Protein AF-H0SKS3-F1 (afdb_monomer)

Mean predicted aligned error: 9.41 Å

Solvent-accessible surface area (backbone atoms only — not comparable to full-atom values): 6349 Å² total; per-residue (Å²): 94,39,70,57,38,54,63,41,30,40,76,96,63,65,53,48,86,76,83,41,51,89,92,33,70,55,28,53,47,52,53,52,19,16,52,51,14,23,52,51,37,27,61,74,68,73,48,80,77,90,73,76,74,61,77,53,57,59,62,46,49,53,52,36,71,78,35,72,70,52,56,61,62,30,48,56,52,9,50,56,45,21,52,58,59,50,69,72,47,87,88,74,80,70,81,81,72,74,77,78,76,82,77,76,85,130

Radius of gyration: 15.39 Å; Cα contacts (8 Å, |Δi|>4): 97; chains: 1; bounding box: 39×22×55 Å

pLDDT: mean 79.09, std 17.89, range [39.81, 97.88]

Structure (mmCIF, N/CA/C/O backbone):
data_AF-H0SKS3-F1
#
_entry.id   AF-H0SKS3-F1
#
loop_
_atom_site.group_PDB
_atom_site.id
_atom_site.type_symbol
_atom_site.label_atom_id
_atom_site.label_alt_id
_atom_site.label_comp_id
_atom_site.label_asym_id
_atom_site.label_entity_id
_atom_site.label_seq_id
_atom_site.pdbx_PDB_ins_code
_atom_site.Cartn_x
_atom_site.Cartn_y
_atom_site.Cartn_z
_atom_site.occupancy
_atom_site.B_iso_or_equiv
_atom_site.auth_seq_id
_atom_site.auth_comp_id
_atom_site.auth_asym_id
_atom_site.auth_atom_id
_atom_site.pdbx_PDB_model_num
ATOM 1 N N . MET A 1 1 ? 3.410 -6.657 -7.457 1.00 86.25 1 MET A N 1
ATOM 2 C CA . MET A 1 1 ? 3.468 -5.242 -7.022 1.00 86.25 1 MET A CA 1
ATOM 3 C C . MET A 1 1 ? 2.568 -4.976 -5.824 1.00 86.25 1 MET A C 1
ATOM 5 O O . MET A 1 1 ? 3.041 -4.322 -4.910 1.00 86.25 1 MET A O 1
ATOM 9 N N . HIS A 1 2 ? 1.354 -5.537 -5.778 1.00 90.75 2 HIS A N 1
ATOM 10 C CA . HIS A 1 2 ? 0.421 -5.424 -4.646 1.00 90.75 2 HIS A CA 1
ATOM 11 C C . HIS A 1 2 ? 1.075 -5.662 -3.267 1.00 90.75 2 HIS A C 1
ATOM 13 O O . HIS A 1 2 ? 1.156 -4.750 -2.454 1.00 90.75 2 HIS A O 1
ATOM 19 N N . GLU A 1 3 ? 1.681 -6.829 -3.033 1.00 92.88 3 GLU A N 1
ATOM 20 C CA . GLU A 1 3 ? 2.304 -7.127 -1.726 1.00 92.88 3 GLU A CA 1
ATOM 21 C C . GLU A 1 3 ? 3.481 -6.204 -1.365 1.00 92.88 3 GLU A C 1
ATOM 23 O O . GLU A 1 3 ? 3.736 -5.905 -0.199 1.00 92.88 3 GLU A O 1
ATOM 28 N N . LEU A 1 4 ? 4.203 -5.695 -2.370 1.00 93.88 4 LEU A N 1
ATOM 29 C CA . LEU A 1 4 ? 5.256 -4.700 -2.146 1.00 93.88 4 LEU A CA 1
ATOM 30 C C . LEU A 1 4 ? 4.663 -3.352 -1.722 1.00 93.88 4 LEU A C 1
ATOM 32 O O . LEU A 1 4 ? 5.259 -2.653 -0.898 1.00 93.88 4 LEU A O 1
ATOM 36 N N . ALA A 1 5 ? 3.485 -3.005 -2.246 1.00 94.69 5 ALA A N 1
ATOM 37 C CA . ALA A 1 5 ? 2.743 -1.832 -1.815 1.00 94.69 5 ALA A CA 1
ATOM 38 C C . ALA A 1 5 ? 2.374 -1.946 -0.332 1.00 94.69 5 ALA A C 1
ATOM 40 O O . ALA A 1 5 ? 2.695 -1.024 0.420 1.00 94.69 5 ALA A O 1
ATOM 41 N N . HIS A 1 6 ? 1.858 -3.083 0.138 1.00 95.69 6 HIS A N 1
ATOM 42 C CA . HIS A 1 6 ? 1.653 -3.303 1.576 1.00 95.69 6 HIS A CA 1
ATOM 43 C C . HIS A 1 6 ? 2.951 -3.232 2.379 1.00 95.69 6 HIS A C 1
ATOM 45 O O . HIS A 1 6 ? 3.027 -2.512 3.375 1.00 95.69 6 HIS A O 1
ATOM 51 N N . ALA A 1 7 ? 4.016 -3.890 1.911 1.00 96.81 7 ALA A N 1
ATOM 52 C CA . ALA A 1 7 ? 5.305 -3.879 2.598 1.00 96.81 7 ALA A CA 1
ATOM 53 C C . ALA A 1 7 ? 5.867 -2.455 2.783 1.00 96.81 7 ALA A C 1
ATOM 55 O O . ALA A 1 7 ? 6.563 -2.188 3.762 1.00 96.81 7 ALA A O 1
ATOM 56 N N . SER A 1 8 ? 5.563 -1.523 1.868 1.00 97.44 8 SER A N 1
ATOM 57 C CA . SER A 1 8 ? 5.941 -0.106 1.984 1.00 97.44 8 SER A CA 1
ATOM 58 C C . SER A 1 8 ? 5.268 0.632 3.150 1.00 97.44 8 SER A C 1
ATOM 60 O O . SER A 1 8 ? 5.760 1.682 3.552 1.00 97.44 8 SER A O 1
ATOM 62 N N . GLY A 1 9 ? 4.170 0.106 3.702 1.00 97.06 9 GLY A N 1
ATOM 63 C CA . GLY A 1 9 ? 3.427 0.729 4.800 1.00 97.06 9 GLY A CA 1
ATOM 64 C C . GLY A 1 9 ? 4.087 0.584 6.172 1.00 97.06 9 GLY A C 1
ATOM 65 O O . GLY A 1 9 ? 3.651 1.237 7.112 1.00 97.06 9 GLY A O 1
ATOM 66 N N . HIS A 1 10 ? 5.149 -0.223 6.293 1.00 97.62 10 HIS A N 1
ATOM 67 C CA . HIS A 1 10 ? 5.890 -0.406 7.545 1.00 97.62 10 HIS A CA 1
ATOM 68 C C . HIS A 1 10 ? 6.359 0.943 8.150 1.00 97.62 10 HIS A C 1
ATOM 70 O O . HIS A 1 10 ? 6.763 1.826 7.385 1.00 97.62 10 HIS A O 1
ATOM 76 N N . PRO A 1 11 ? 6.407 1.102 9.493 1.00 96.94 11 PRO A N 1
ATOM 77 C CA . PRO A 1 11 ? 6.792 2.364 10.144 1.00 96.94 11 PRO A CA 1
ATOM 78 C C . PRO A 1 11 ? 8.163 2.917 9.740 1.00 96.94 11 PRO A C 1
ATOM 80 O O . PRO A 1 11 ? 8.373 4.119 9.673 1.00 96.94 11 PRO A O 1
ATOM 83 N N . SER A 1 12 ? 9.114 2.045 9.400 1.00 97.06 12 SER A N 1
ATOM 84 C CA . SER A 1 12 ? 10.437 2.458 8.905 1.00 97.06 12 SER A CA 1
ATOM 85 C C . SER A 1 12 ? 10.448 2.910 7.432 1.00 97.06 12 SER A C 1
ATOM 87 O O . SER A 1 12 ? 11.521 3.017 6.839 1.00 97.06 12 SER A O 1
ATOM 89 N N . ARG A 1 13 ? 9.278 3.034 6.796 1.00 96.56 13 ARG A N 1
ATOM 90 C CA . ARG A 1 13 ? 9.100 3.302 5.363 1.00 96.56 13 ARG A CA 1
ATOM 91 C C . ARG A 1 13 ? 8.110 4.452 5.172 1.00 96.56 13 ARG A C 1
ATOM 93 O O . ARG A 1 13 ? 8.481 5.593 5.414 1.00 96.56 13 ARG A O 1
ATOM 100 N N . LEU A 1 14 ? 6.880 4.176 4.727 1.00 97.38 14 LEU A N 1
ATOM 101 C CA . LEU A 1 14 ? 5.851 5.199 4.507 1.00 97.38 14 LEU A CA 1
ATOM 102 C C . LEU A 1 14 ? 4.896 5.382 5.691 1.00 97.38 14 LEU A C 1
ATOM 104 O O . LEU A 1 14 ? 4.048 6.267 5.608 1.00 97.38 14 LEU A O 1
ATOM 108 N N . ASP A 1 15 ? 5.040 4.571 6.746 1.00 97.12 15 ASP A N 1
ATOM 109 C CA . ASP A 1 15 ? 4.324 4.706 8.023 1.00 97.12 15 ASP A CA 1
ATOM 110 C C . ASP A 1 15 ? 2.807 4.895 7.849 1.00 97.12 15 ASP A C 1
ATOM 112 O O . ASP A 1 15 ? 2.208 5.879 8.284 1.00 97.12 15 ASP A O 1
ATOM 116 N N . ARG A 1 16 ? 2.182 3.962 7.120 1.00 95.31 16 ARG A N 1
ATOM 117 C CA . ARG A 1 16 ? 0.727 3.958 6.920 1.00 95.31 16 ARG A CA 1
ATOM 118 C C . ARG A 1 16 ? 0.042 3.157 8.023 1.00 95.31 16 ARG A C 1
ATOM 120 O O . ARG A 1 16 ? 0.600 2.205 8.561 1.00 95.31 16 ARG A O 1
ATOM 127 N N . ASP A 1 17 ? -1.204 3.515 8.329 1.00 92.75 17 ASP A N 1
ATOM 128 C CA . ASP A 1 17 ? -2.018 2.789 9.306 1.00 92.75 17 ASP A CA 1
ATOM 129 C C . ASP A 1 17 ? -2.509 1.447 8.737 1.00 92.75 17 ASP A C 1
ATOM 131 O O . ASP A 1 17 ? -3.535 1.379 8.061 1.00 92.75 17 ASP A O 1
ATOM 135 N N . LEU A 1 18 ? -1.789 0.370 9.062 1.00 92.75 18 LEU A N 1
ATOM 136 C CA . LEU A 1 18 ? -2.127 -1.010 8.693 1.00 92.75 18 LEU A CA 1
ATOM 137 C C . LEU A 1 18 ? -2.895 -1.762 9.802 1.00 92.75 18 LEU A C 1
ATOM 139 O O . LEU A 1 18 ? -2.980 -2.987 9.779 1.00 92.75 18 LEU A O 1
ATOM 143 N N . SER A 1 19 ? -3.451 -1.063 10.803 1.00 92.94 19 SER A N 1
ATOM 144 C CA . SER A 1 19 ? -4.146 -1.695 11.946 1.00 92.94 19 SER A CA 1
ATOM 145 C C . SER A 1 19 ? -5.556 -2.220 11.626 1.00 92.94 19 SER A C 1
ATOM 147 O O . SER A 1 19 ? -6.222 -2.806 12.487 1.00 92.94 19 SER A O 1
ATOM 149 N N . GLY A 1 20 ? -6.043 -1.991 10.402 1.00 88.25 20 GLY A N 1
ATOM 150 C CA . GLY A 1 20 ? -7.365 -2.415 9.950 1.00 88.25 20 GLY A CA 1
ATOM 151 C C . GLY A 1 20 ? -7.523 -3.936 9.951 1.00 88.25 20 GLY A C 1
ATOM 152 O O . GLY A 1 20 ? -6.718 -4.660 9.378 1.00 88.25 20 GLY A O 1
ATOM 153 N N . ARG A 1 21 ? -8.603 -4.438 10.558 1.00 89.94 21 ARG A N 1
ATOM 154 C CA . ARG A 1 21 ? -8.966 -5.864 10.479 1.00 89.94 21 ARG A CA 1
ATOM 155 C C . ARG A 1 21 ? -9.589 -6.185 9.123 1.00 89.94 21 ARG A C 1
ATOM 157 O O . ARG A 1 21 ? -10.266 -5.322 8.563 1.00 89.94 21 ARG A O 1
ATOM 164 N N . PHE A 1 22 ? -9.436 -7.422 8.654 1.00 85.62 22 PHE A N 1
ATOM 165 C CA . PHE A 1 22 ? -10.090 -7.906 7.435 1.00 85.62 22 PHE A CA 1
ATOM 166 C C . PHE A 1 22 ? -11.587 -7.548 7.414 1.00 85.62 22 PHE A C 1
ATOM 168 O O . PHE A 1 22 ? -12.280 -7.697 8.423 1.00 85.62 22 PHE A O 1
ATOM 175 N N . GLY A 1 23 ? -12.063 -7.029 6.281 1.00 80.25 23 GLY A N 1
ATOM 176 C CA . GLY A 1 23 ? -13.445 -6.565 6.101 1.00 80.25 23 GLY A CA 1
ATOM 177 C C . GLY A 1 23 ? -13.782 -5.213 6.747 1.00 80.25 23 GLY A C 1
ATOM 178 O O . GLY A 1 23 ? -14.897 -4.727 6.591 1.00 80.25 23 GLY A O 1
ATOM 179 N N . SER A 1 24 ? -12.851 -4.571 7.462 1.00 85.19 24 SER A N 1
ATOM 180 C CA . SER A 1 24 ? -13.055 -3.206 7.965 1.00 85.19 24 SER A CA 1
ATOM 181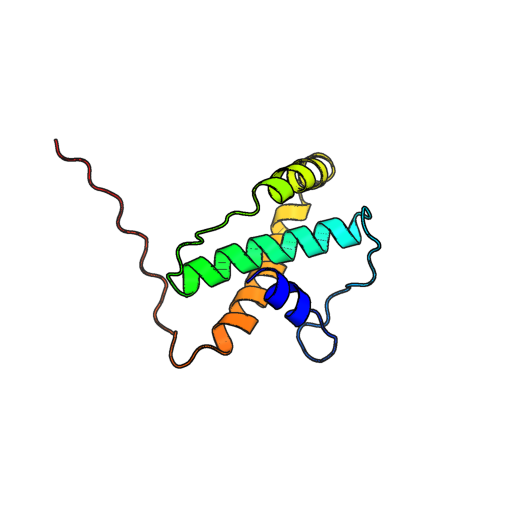 C C . SER A 1 24 ? -12.820 -2.158 6.877 1.00 85.19 24 SER A C 1
ATOM 183 O O . SER A 1 24 ? -12.077 -2.383 5.924 1.00 85.19 24 SER A O 1
ATOM 185 N N . ARG A 1 25 ? -13.364 -0.952 7.075 1.00 82.94 25 ARG A N 1
ATOM 186 C CA . ARG A 1 25 ? -13.123 0.185 6.174 1.00 82.94 25 ARG A CA 1
ATOM 187 C C . ARG A 1 25 ? -11.641 0.545 6.046 1.00 82.94 25 ARG A C 1
ATOM 189 O O . ARG A 1 25 ? -11.187 0.847 4.953 1.00 82.94 25 ARG A O 1
ATOM 196 N N . LYS A 1 26 ? -10.884 0.501 7.150 1.00 87.81 26 LYS A N 1
ATOM 197 C CA . LYS A 1 26 ? -9.436 0.775 7.132 1.00 87.81 26 LYS A CA 1
ATOM 198 C C . LYS A 1 26 ? -8.683 -0.248 6.288 1.00 87.81 26 LYS A C 1
ATOM 200 O O . LYS A 1 26 ? -7.848 0.131 5.481 1.00 87.81 26 LYS A O 1
ATOM 205 N N . TYR A 1 27 ? -9.022 -1.525 6.461 1.00 87.62 27 TYR A N 1
ATOM 206 C CA . TYR A 1 27 ? -8.464 -2.606 5.658 1.00 87.62 27 TYR A CA 1
ATOM 207 C C . TYR A 1 27 ? -8.786 -2.407 4.176 1.00 87.62 27 TYR A C 1
ATOM 209 O O . TYR A 1 27 ? -7.879 -2.346 3.360 1.00 87.62 27 TYR A O 1
ATOM 217 N N . ALA A 1 28 ? -10.056 -2.177 3.840 1.00 85.19 28 ALA A N 1
ATOM 218 C CA . ALA A 1 28 ? -10.473 -1.976 2.457 1.00 85.19 28 ALA A CA 1
ATOM 219 C C . ALA A 1 28 ? -9.844 -0.724 1.810 1.00 85.19 28 ALA A C 1
ATOM 221 O O . ALA A 1 28 ? -9.596 -0.706 0.609 1.00 85.19 28 ALA A O 1
ATOM 222 N N . PHE A 1 29 ? -9.555 0.315 2.597 1.00 88.25 29 PHE A N 1
ATOM 223 C CA . PHE A 1 29 ? -8.842 1.502 2.127 1.00 88.25 29 PHE A CA 1
ATOM 224 C C . PHE A 1 29 ? -7.349 1.238 1.866 1.00 88.25 29 PHE A C 1
ATOM 226 O O . PHE A 1 29 ? -6.800 1.759 0.901 1.00 88.25 29 PHE A O 1
ATOM 233 N N . GLU A 1 30 ? -6.686 0.423 2.686 1.00 92.56 30 GLU A N 1
ATOM 234 C CA . GLU A 1 30 ? -5.296 0.022 2.431 1.00 92.56 30 GLU A CA 1
ATOM 235 C C . GLU A 1 30 ? -5.190 -0.929 1.234 1.00 92.56 30 GLU A C 1
ATOM 237 O O . GLU A 1 30 ? -4.292 -0.766 0.412 1.00 92.56 30 GLU A O 1
ATOM 242 N N . GLU A 1 31 ? -6.139 -1.854 1.080 1.00 89.62 31 GLU A N 1
ATOM 243 C CA . GLU A 1 31 ? -6.291 -2.636 -0.149 1.00 89.62 31 GLU A CA 1
ATOM 244 C C . GLU A 1 31 ? -6.423 -1.677 -1.340 1.00 89.62 31 GLU A C 1
ATOM 246 O O . GLU A 1 31 ? -5.607 -1.760 -2.257 1.00 89.62 31 GLU A O 1
ATOM 251 N N . LEU A 1 32 ? -7.342 -0.690 -1.264 1.00 88.88 32 LEU A N 1
ATOM 252 C CA . LEU A 1 32 ? -7.557 0.355 -2.284 1.00 88.88 32 LEU A CA 1
ATOM 253 C C . LEU A 1 32 ? -6.246 1.046 -2.711 1.00 88.88 32 LEU A C 1
ATOM 255 O O . LEU A 1 32 ? -5.993 1.281 -3.894 1.00 88.88 32 LEU A O 1
ATOM 259 N N . ILE A 1 33 ? -5.385 1.360 -1.746 1.00 92.88 33 ILE A N 1
ATOM 260 C CA . ILE A 1 33 ? -4.067 1.947 -2.002 1.00 92.88 33 ILE A CA 1
ATOM 261 C C . ILE A 1 33 ? -3.145 0.946 -2.715 1.00 92.88 33 ILE A C 1
ATOM 263 O O . ILE A 1 33 ? -2.449 1.330 -3.659 1.00 92.88 33 ILE A O 1
ATOM 267 N N . ALA A 1 34 ? -3.131 -0.317 -2.287 1.00 92.44 34 ALA A N 1
ATOM 268 C CA . ALA A 1 34 ? -2.210 -1.336 -2.777 1.00 92.44 34 ALA A CA 1
ATOM 269 C C . ALA A 1 34 ? -2.403 -1.685 -4.263 1.00 92.44 34 ALA A C 1
ATOM 271 O O . ALA A 1 34 ? -1.408 -1.699 -4.994 1.00 92.44 34 ALA A O 1
ATOM 272 N N . GLU A 1 35 ? -3.631 -1.890 -4.763 1.00 89.44 35 GLU A N 1
ATOM 273 C CA . GLU A 1 35 ? -3.815 -2.132 -6.215 1.00 89.44 35 GLU A CA 1
ATOM 274 C C . GLU A 1 35 ? -3.602 -0.878 -7.061 1.00 89.44 35 GLU A C 1
ATOM 276 O O . GLU A 1 35 ? -3.033 -0.992 -8.147 1.00 89.44 35 GLU A O 1
ATOM 281 N N . ILE A 1 36 ? -4.012 0.320 -6.609 1.00 90.81 36 ILE A N 1
ATOM 282 C CA . ILE A 1 36 ? -3.732 1.546 -7.383 1.00 90.81 36 ILE A CA 1
ATOM 283 C C . ILE A 1 36 ? -2.215 1.720 -7.508 1.00 90.81 36 ILE A C 1
ATOM 285 O O . ILE A 1 36 ? -1.709 1.972 -8.602 1.00 90.81 36 ILE A O 1
ATOM 289 N N . ALA A 1 37 ? -1.475 1.519 -6.414 1.00 93.69 37 ALA A N 1
ATOM 290 C CA . ALA A 1 37 ? -0.021 1.598 -6.424 1.00 93.69 37 ALA A CA 1
ATOM 291 C C . ALA A 1 37 ? 0.589 0.516 -7.321 1.00 93.69 37 ALA A C 1
ATOM 293 O O . ALA A 1 37 ? 1.496 0.803 -8.098 1.00 93.69 37 ALA A O 1
ATOM 294 N N . ALA A 1 38 ? 0.063 -0.711 -7.273 1.00 90.44 38 ALA A N 1
ATOM 295 C CA . ALA A 1 38 ? 0.495 -1.789 -8.150 1.00 90.44 38 ALA A CA 1
ATOM 296 C C . ALA A 1 38 ? 0.311 -1.430 -9.631 1.00 90.44 38 ALA A C 1
ATOM 298 O O . ALA A 1 38 ? 1.235 -1.631 -10.421 1.00 90.44 38 ALA A O 1
ATOM 299 N N . ALA A 1 39 ? -0.839 -0.858 -9.997 1.00 88.06 39 ALA A N 1
ATOM 300 C CA . ALA A 1 39 ? -1.115 -0.397 -11.352 1.00 88.06 39 ALA A CA 1
ATOM 301 C C . ALA A 1 39 ? -0.165 0.734 -11.777 1.00 88.06 39 ALA A C 1
ATOM 303 O O . ALA A 1 39 ? 0.423 0.661 -12.858 1.00 88.06 39 ALA A O 1
ATOM 304 N N . PHE A 1 40 ? 0.040 1.741 -10.921 1.00 90.88 40 PHE A N 1
ATOM 305 C CA . PHE A 1 40 ? 0.958 2.853 -11.187 1.00 90.88 40 PHE A CA 1
ATOM 306 C C . PHE A 1 40 ? 2.401 2.380 -11.360 1.00 90.88 40 PHE A C 1
ATOM 308 O O . PHE A 1 40 ? 3.058 2.767 -12.325 1.00 90.88 40 PHE A O 1
ATOM 315 N N . SER A 1 41 ? 2.893 1.504 -10.482 1.00 91.62 41 SER A N 1
ATOM 316 C CA . SER A 1 41 ? 4.255 0.986 -10.592 1.00 91.62 41 SER A CA 1
ATOM 317 C C . SER A 1 41 ? 4.444 0.079 -11.808 1.00 91.62 41 SER A C 1
ATOM 319 O O . SER A 1 41 ? 5.483 0.156 -12.458 1.00 91.62 41 SER A O 1
ATOM 321 N N . CYS A 1 42 ? 3.458 -0.755 -12.157 1.00 89.31 42 CYS A N 1
ATOM 322 C CA . CYS A 1 42 ? 3.513 -1.541 -13.392 1.00 89.31 42 CYS A CA 1
ATOM 323 C C . CYS A 1 42 ? 3.590 -0.631 -14.624 1.00 89.31 42 CYS A C 1
ATOM 325 O O . CYS A 1 42 ? 4.444 -0.846 -15.481 1.00 89.31 42 CYS A O 1
ATOM 327 N N . ALA A 1 43 ? 2.760 0.417 -14.683 1.00 88.06 43 ALA A N 1
ATOM 328 C CA . ALA A 1 43 ? 2.788 1.392 -15.769 1.00 88.06 43 ALA A CA 1
ATOM 329 C C . ALA A 1 43 ? 4.139 2.123 -15.856 1.00 88.06 43 ALA A C 1
ATOM 331 O O . ALA A 1 43 ? 4.709 2.226 -16.940 1.00 88.06 43 ALA A O 1
ATOM 332 N N . ALA A 1 44 ? 4.684 2.569 -14.719 1.00 88.38 44 ALA A N 1
ATOM 333 C CA . ALA A 1 44 ? 5.973 3.257 -14.656 1.00 88.38 44 ALA A CA 1
ATOM 334 C C . ALA A 1 44 ? 7.150 2.377 -15.115 1.00 88.38 44 ALA A C 1
ATOM 336 O O . ALA A 1 44 ? 8.098 2.876 -15.714 1.00 88.38 44 ALA A O 1
ATOM 337 N N . LEU A 1 45 ? 7.083 1.067 -14.862 1.00 89.00 45 LEU A N 1
ATOM 338 C CA . LEU A 1 45 ? 8.127 0.106 -15.231 1.00 89.00 45 LEU A CA 1
ATOM 339 C C . LEU A 1 45 ? 7.903 -0.547 -16.606 1.00 89.00 45 LEU A C 1
ATOM 341 O O . LEU A 1 45 ? 8.681 -1.414 -16.998 1.00 89.00 45 LEU A O 1
ATOM 345 N N . GLY A 1 46 ? 6.840 -0.179 -17.331 1.00 87.88 46 GLY A N 1
ATOM 346 C CA . GLY A 1 46 ? 6.483 -0.811 -18.606 1.00 87.88 46 GLY A CA 1
ATOM 347 C C . GLY A 1 46 ? 6.084 -2.287 -18.473 1.00 87.88 46 GLY A C 1
ATOM 348 O O . GLY A 1 46 ? 6.181 -3.050 -19.434 1.00 87.88 46 GLY A O 1
ATOM 349 N N . ILE A 1 47 ? 5.650 -2.712 -17.284 1.00 85.00 47 ILE A N 1
ATOM 350 C CA . ILE A 1 47 ? 5.235 -4.087 -17.009 1.00 85.00 47 ILE A CA 1
ATOM 351 C C . ILE A 1 47 ? 3.767 -4.236 -17.397 1.00 85.00 47 ILE A C 1
ATOM 353 O O . ILE A 1 47 ? 2.887 -3.613 -16.804 1.00 85.00 47 ILE A O 1
ATOM 357 N N . VAL A 1 48 ? 3.492 -5.121 -18.354 1.00 82.50 48 VAL A N 1
ATOM 358 C CA . VAL A 1 48 ? 2.126 -5.556 -18.655 1.00 82.50 48 VAL A CA 1
ATOM 359 C C . VAL A 1 48 ? 1.728 -6.627 -17.634 1.00 82.50 48 VAL A C 1
ATOM 361 O O . VAL A 1 48 ? 2.326 -7.706 -17.631 1.00 82.50 48 VAL A O 1
ATOM 364 N N . PRO A 1 49 ? 0.746 -6.372 -16.752 1.00 71.62 49 PRO A N 1
ATOM 365 C CA . PRO A 1 49 ? 0.326 -7.366 -15.775 1.00 71.62 49 PRO A CA 1
ATOM 366 C C . PRO A 1 49 ? -0.352 -8.544 -16.484 1.00 71.62 49 PRO A C 1
ATOM 368 O O . PRO A 1 49 ? -1.343 -8.372 -17.193 1.00 71.62 49 PRO A O 1
ATOM 371 N N . THR A 1 50 ? 0.178 -9.750 -16.282 1.00 70.50 50 THR A N 1
ATOM 372 C CA . THR A 1 50 ? -0.375 -11.000 -16.833 1.00 70.50 50 THR A CA 1
ATOM 373 C C . THR A 1 50 ? -1.523 -11.556 -15.991 1.00 70.50 50 THR A C 1
ATOM 375 O O . THR A 1 50 ? -2.379 -12.268 -16.507 1.00 70.50 50 THR A O 1
ATOM 378 N N . VAL A 1 51 ? -1.575 -11.185 -14.710 1.00 64.38 51 VAL A N 1
ATOM 379 C CA . VAL A 1 51 ? -2.672 -11.474 -13.786 1.00 64.38 51 VAL A CA 1
ATOM 380 C C . VAL A 1 51 ? -3.228 -10.137 -13.316 1.00 64.38 51 VAL A C 1
ATOM 382 O O . VAL A 1 51 ? -2.503 -9.325 -12.744 1.00 64.38 51 VAL A O 1
ATOM 385 N N . ARG A 1 52 ? -4.512 -9.890 -13.578 1.00 61.09 52 ARG A N 1
ATOM 386 C CA . ARG A 1 52 ? -5.257 -8.815 -12.919 1.00 61.09 52 ARG A CA 1
ATOM 387 C C . ARG A 1 52 ? -6.102 -9.470 -11.847 1.00 61.09 52 ARG A C 1
ATOM 389 O O . ARG A 1 52 ? -6.942 -10.301 -12.182 1.00 61.09 52 ARG A O 1
ATOM 396 N N . HIS A 1 53 ? -5.903 -9.094 -10.591 1.00 56.31 53 HIS A N 1
ATOM 397 C CA . HIS A 1 53 ? -6.772 -9.513 -9.499 1.00 56.31 53 HIS A CA 1
ATOM 398 C C . HIS A 1 53 ? -8.108 -8.750 -9.570 1.00 56.31 53 HIS A C 1
ATOM 400 O O . HIS A 1 53 ? -8.451 -7.945 -8.710 1.00 56.31 53 HIS A O 1
ATOM 406 N N . ALA A 1 54 ? -8.854 -8.962 -10.659 1.00 52.22 54 ALA A N 1
ATOM 407 C CA . ALA A 1 54 ? -10.144 -8.325 -10.916 1.00 52.22 54 ALA A CA 1
ATOM 408 C C . ALA A 1 54 ? -11.167 -8.608 -9.800 1.00 52.22 54 ALA A C 1
ATOM 410 O O . ALA A 1 54 ? -12.080 -7.809 -9.599 1.00 52.22 54 ALA A O 1
ATOM 411 N N . ASP A 1 55 ? -10.958 -9.682 -9.034 1.00 53.50 55 ASP A N 1
ATOM 412 C CA . ASP A 1 55 ? -11.755 -10.046 -7.863 1.00 53.50 55 ASP A CA 1
ATOM 413 C C . ASP A 1 55 ? -11.717 -8.971 -6.758 1.00 53.50 55 ASP A C 1
ATOM 415 O O . ASP A 1 55 ? -12.694 -8.815 -6.026 1.00 53.50 55 ASP A O 1
ATOM 419 N N . TYR A 1 56 ? -10.658 -8.152 -6.678 1.00 52.75 56 TYR A N 1
ATOM 420 C CA . TYR A 1 56 ? -10.588 -7.055 -5.707 1.00 52.75 56 TYR A CA 1
ATOM 421 C C . TYR A 1 56 ? -11.339 -5.804 -6.169 1.00 52.75 56 TYR A C 1
ATOM 423 O O . TYR A 1 56 ? -11.945 -5.138 -5.341 1.00 52.75 56 TYR A O 1
ATOM 431 N N . VAL A 1 57 ? -11.462 -5.537 -7.476 1.00 57.22 57 VAL A N 1
ATOM 432 C CA . VAL A 1 57 ? -12.239 -4.383 -7.982 1.00 57.22 57 VAL A CA 1
ATOM 433 C C . VAL A 1 57 ? -13.702 -4.437 -7.512 1.00 57.22 57 VAL A C 1
ATOM 435 O O . VAL A 1 57 ? -14.302 -3.396 -7.247 1.00 57.22 57 VAL A O 1
ATOM 438 N N . GLY A 1 58 ? -14.262 -5.640 -7.332 1.00 57.28 58 GLY A N 1
ATOM 439 C CA . GLY A 1 58 ? -15.611 -5.844 -6.794 1.00 57.28 58 GLY A CA 1
ATOM 440 C C . GLY A 1 58 ? -15.794 -5.312 -5.368 1.00 57.28 58 GLY A C 1
ATOM 441 O O . GLY A 1 58 ? -16.732 -4.560 -5.121 1.00 57.28 58 GLY A O 1
ATOM 442 N N . VAL A 1 59 ? -14.868 -5.618 -4.453 1.00 58.47 59 VAL A N 1
ATOM 443 C CA . VAL A 1 59 ? -14.889 -5.095 -3.069 1.00 58.47 59 VAL A CA 1
ATOM 444 C C . VAL A 1 59 ? -14.730 -3.570 -3.054 1.00 58.47 59 VAL A C 1
ATOM 446 O O . VAL A 1 59 ? -15.256 -2.875 -2.186 1.00 58.47 59 VAL A O 1
ATOM 449 N N . TRP A 1 60 ? -14.024 -3.027 -4.042 1.00 65.31 60 TRP A N 1
ATOM 450 C CA . TRP A 1 60 ? -13.673 -1.613 -4.084 1.00 65.31 60 TRP A CA 1
ATOM 451 C C . TRP A 1 60 ? -14.831 -0.773 -4.594 1.00 65.31 60 TRP A C 1
ATOM 453 O O . TRP A 1 60 ? -14.994 0.363 -4.164 1.00 65.31 60 TRP A O 1
ATOM 463 N N . LEU A 1 61 ? -15.682 -1.346 -5.448 1.00 64.12 61 LEU A N 1
ATOM 464 C CA . LEU A 1 61 ? -16.938 -0.722 -5.844 1.00 64.12 61 LEU A CA 1
ATOM 465 C C . LEU A 1 61 ? -17.850 -0.476 -4.642 1.00 64.12 61 LEU A C 1
ATOM 467 O O . LEU A 1 61 ? -18.497 0.565 -4.612 1.00 64.12 61 LEU A O 1
ATOM 471 N N . ASP A 1 62 ? -17.879 -1.364 -3.648 1.00 65.94 62 ASP A N 1
ATOM 472 C CA . ASP A 1 62 ? -18.694 -1.157 -2.447 1.00 65.94 62 ASP A CA 1
ATOM 473 C C . ASP A 1 62 ? -18.107 -0.061 -1.543 1.00 65.94 62 ASP A C 1
ATOM 475 O O . ASP A 1 62 ? -18.843 0.816 -1.093 1.00 65.94 62 ASP A O 1
ATOM 479 N N . VAL A 1 63 ? -16.777 -0.005 -1.389 1.00 63.97 63 VAL A N 1
ATOM 480 C CA . VAL A 1 63 ? -16.091 1.108 -0.697 1.00 63.97 63 VAL A CA 1
ATOM 481 C C . VAL A 1 63 ? -16.349 2.445 -1.393 1.00 63.97 63 VAL A C 1
ATOM 483 O O . VAL A 1 63 ? -16.630 3.445 -0.736 1.00 63.97 63 VAL A O 1
ATOM 486 N N . LEU A 1 64 ? -16.278 2.472 -2.725 1.00 65.44 64 LEU A N 1
ATOM 487 C CA . LEU A 1 64 ? -16.522 3.674 -3.519 1.00 65.44 64 LEU A CA 1
ATOM 488 C C . LEU A 1 64 ? -17.997 4.083 -3.486 1.00 65.44 64 LEU A C 1
ATOM 490 O O . LEU A 1 64 ? -18.292 5.267 -3.383 1.00 65.44 64 LEU A O 1
ATOM 494 N N . ARG A 1 65 ? -18.931 3.126 -3.500 1.00 67.94 65 ARG A N 1
ATOM 495 C CA . ARG A 1 65 ? -20.368 3.398 -3.337 1.00 67.94 65 ARG A CA 1
ATOM 496 C C . ARG A 1 65 ? -20.689 3.996 -1.972 1.00 67.94 65 ARG A C 1
ATOM 498 O O . ARG A 1 65 ? -21.529 4.890 -1.901 1.00 67.94 65 ARG A O 1
ATOM 505 N N . GLU A 1 66 ? -20.039 3.520 -0.912 1.00 69.69 66 GLU A N 1
ATOM 506 C CA . GLU A 1 66 ? -20.188 4.081 0.433 1.00 69.69 66 GLU A CA 1
ATOM 507 C C . GLU A 1 66 ? -19.520 5.456 0.579 1.00 69.69 66 GLU A C 1
ATOM 509 O O . GLU A 1 66 ? -20.048 6.319 1.282 1.00 69.69 66 GLU A O 1
ATOM 514 N N . ASP A 1 67 ? -18.373 5.672 -0.073 1.00 70.81 67 ASP A N 1
ATOM 515 C CA . ASP A 1 67 ? -17.628 6.929 -0.022 1.00 70.81 67 ASP A CA 1
ATOM 516 C C . ASP A 1 67 ? -16.902 7.229 -1.344 1.00 70.81 67 ASP A C 1
ATOM 518 O O . ASP A 1 67 ? -15.715 6.949 -1.535 1.00 70.81 67 ASP A O 1
ATOM 522 N N . ASN A 1 68 ? -17.607 7.909 -2.251 1.00 69.25 68 ASN A N 1
ATOM 523 C CA . ASN A 1 68 ? -17.061 8.343 -3.540 1.00 69.25 68 ASN A CA 1
ATOM 524 C C . ASN A 1 68 ? -15.867 9.306 -3.402 1.00 69.25 68 ASN A C 1
ATOM 526 O O . ASN A 1 68 ? -15.158 9.553 -4.379 1.00 69.25 68 ASN A O 1
ATOM 530 N N . ARG A 1 69 ? -15.629 9.885 -2.216 1.00 77.94 69 ARG A N 1
ATOM 531 C CA . ARG A 1 69 ? -14.489 10.779 -1.981 1.00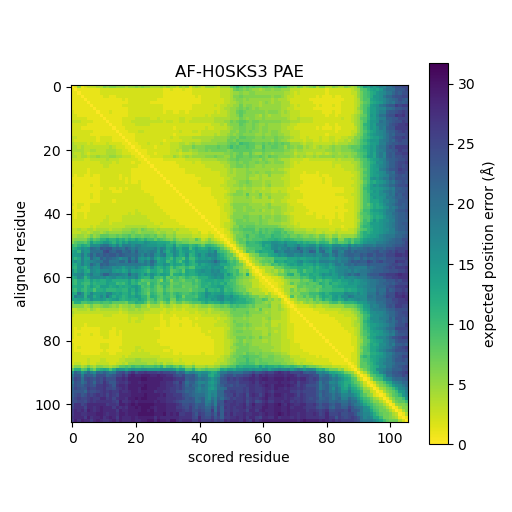 77.94 69 ARG A CA 1
ATOM 532 C C . ARG A 1 69 ? -13.237 10.007 -1.590 1.00 77.94 69 ARG A C 1
ATOM 534 O O . ARG A 1 69 ? -12.169 10.602 -1.665 1.00 77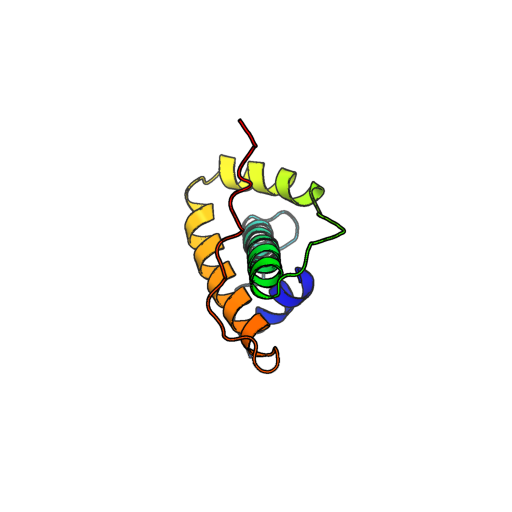.94 69 ARG A O 1
ATOM 541 N N . ALA A 1 70 ? -13.335 8.722 -1.239 1.00 77.50 70 ALA A N 1
ATOM 542 C CA . ALA A 1 70 ? -12.201 7.896 -0.824 1.00 77.50 70 ALA A CA 1
ATOM 543 C C . ALA A 1 70 ? -11.187 7.634 -1.952 1.00 77.50 70 ALA A C 1
ATOM 545 O O . ALA A 1 70 ? -10.006 7.423 -1.675 1.00 77.50 70 ALA A O 1
ATOM 546 N N . ILE A 1 71 ? -11.608 7.723 -3.221 1.00 82.75 71 ILE A N 1
ATOM 547 C CA . ILE A 1 71 ? -10.734 7.448 -4.371 1.00 82.75 71 ILE A CA 1
ATOM 548 C C . ILE A 1 71 ? -9.563 8.428 -4.487 1.00 82.75 71 ILE A C 1
ATOM 550 O O . ILE A 1 71 ? -8.439 8.008 -4.741 1.00 82.75 71 ILE A O 1
ATOM 554 N N . VAL A 1 72 ? -9.792 9.729 -4.276 1.00 88.75 72 VAL A N 1
ATOM 555 C CA . VAL A 1 72 ? -8.744 10.751 -4.452 1.00 88.75 72 VAL A CA 1
ATOM 556 C C . VAL A 1 72 ? -7.672 10.659 -3.353 1.00 88.75 72 VAL A C 1
ATOM 558 O O . VAL A 1 72 ? -6.486 10.640 -3.688 1.00 88.75 72 VAL A O 1
ATOM 561 N N . PRO A 1 73 ? -8.023 10.540 -2.056 1.00 91.00 73 PRO A N 1
ATOM 562 C CA . PRO A 1 73 ? -7.060 10.262 -0.996 1.00 91.00 73 PRO A CA 1
ATOM 563 C C . PRO A 1 73 ? -6.302 8.950 -1.202 1.00 91.00 73 PRO A C 1
ATOM 565 O O . PRO A 1 73 ? -5.088 8.930 -1.002 1.00 91.00 73 PRO A O 1
ATOM 568 N N . ALA A 1 74 ? -6.982 7.877 -1.619 1.00 90.44 74 ALA A N 1
ATOM 569 C CA . ALA A 1 74 ? -6.322 6.601 -1.871 1.00 90.44 74 ALA A CA 1
ATOM 570 C C . ALA A 1 74 ? -5.330 6.700 -3.035 1.00 90.44 74 ALA A C 1
ATOM 572 O O . ALA A 1 74 ? -4.184 6.285 -2.894 1.00 90.44 74 ALA A O 1
ATOM 573 N N . ALA A 1 75 ? -5.721 7.338 -4.142 1.00 91.19 75 ALA A N 1
ATOM 574 C CA . ALA A 1 75 ? -4.838 7.573 -5.280 1.00 91.19 75 ALA A CA 1
ATOM 575 C C . ALA A 1 75 ? -3.615 8.425 -4.901 1.00 91.19 75 ALA A C 1
ATOM 577 O O . ALA A 1 75 ? -2.501 8.110 -5.305 1.00 91.19 75 ALA A O 1
ATOM 578 N N . SER A 1 76 ? -3.795 9.459 -4.072 1.00 95.25 76 SER A N 1
ATOM 579 C CA . SER A 1 76 ? -2.687 10.284 -3.570 1.00 95.25 76 SER A CA 1
ATOM 580 C C . SER A 1 76 ? -1.677 9.470 -2.750 1.00 95.25 76 SER A C 1
ATOM 582 O O . SER A 1 76 ? -0.465 9.588 -2.942 1.00 95.25 76 SER A O 1
ATOM 584 N N . GLN A 1 77 ? -2.157 8.590 -1.864 1.00 96.56 77 GLN A N 1
ATOM 585 C CA . GLN A 1 77 ? -1.276 7.684 -1.124 1.00 96.56 77 GLN A CA 1
ATOM 586 C C . GLN A 1 77 ? -0.620 6.651 -2.042 1.00 96.56 77 GLN A C 1
ATOM 588 O O . GLN A 1 77 ? 0.579 6.410 -1.923 1.00 96.56 77 GLN A O 1
ATOM 593 N N . ALA A 1 78 ? -1.369 6.100 -2.993 1.00 95.50 78 ALA A N 1
ATOM 594 C CA . ALA A 1 78 ? -0.865 5.142 -3.964 1.00 95.50 78 ALA A CA 1
ATOM 595 C C . ALA A 1 78 ? 0.252 5.721 -4.843 1.00 95.50 78 ALA A C 1
ATOM 597 O O . ALA A 1 78 ? 1.235 5.026 -5.089 1.00 95.50 78 ALA A O 1
ATOM 598 N N . SER A 1 79 ? 0.171 6.995 -5.246 1.00 96.19 79 SER A N 1
ATOM 599 C CA . SER A 1 79 ? 1.271 7.677 -5.943 1.00 96.19 79 SER A CA 1
ATOM 600 C C . SER A 1 79 ? 2.552 7.681 -5.108 1.00 96.19 79 SER A C 1
ATOM 602 O O . SER A 1 79 ? 3.602 7.287 -5.602 1.00 96.19 79 SER A O 1
ATOM 604 N N . ARG A 1 80 ? 2.466 8.014 -3.811 1.00 97.69 80 ARG A N 1
ATOM 605 C CA . ARG A 1 80 ? 3.631 7.987 -2.903 1.00 97.69 80 ARG A CA 1
ATOM 606 C C . ARG A 1 80 ? 4.219 6.585 -2.756 1.00 97.69 80 ARG A C 1
ATOM 608 O O . ARG A 1 80 ? 5.433 6.438 -2.645 1.00 97.69 80 ARG A O 1
ATOM 615 N N . V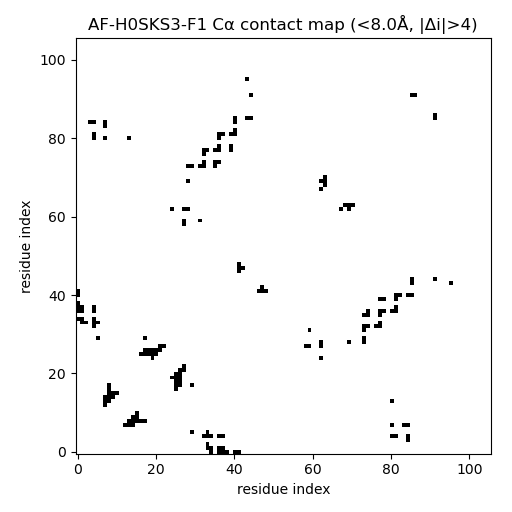AL A 1 81 ? 3.367 5.561 -2.736 1.00 97.88 81 VAL A N 1
ATOM 616 C CA . VAL A 1 81 ? 3.805 4.160 -2.716 1.00 97.88 81 VAL A CA 1
ATOM 617 C C . VAL A 1 81 ? 4.519 3.797 -4.010 1.00 97.88 81 VAL A C 1
ATOM 619 O O . VAL A 1 81 ? 5.597 3.210 -3.960 1.00 97.88 81 VAL A O 1
ATOM 622 N N . ALA A 1 82 ? 3.950 4.159 -5.157 1.00 95.81 82 ALA A N 1
ATOM 623 C CA . ALA A 1 82 ? 4.547 3.872 -6.449 1.00 95.81 82 ALA A CA 1
ATOM 624 C C . ALA A 1 82 ? 5.911 4.556 -6.599 1.00 95.81 82 ALA A C 1
ATOM 626 O O . ALA A 1 82 ? 6.869 3.880 -6.964 1.00 95.81 82 ALA A O 1
ATOM 627 N N . ASP A 1 83 ? 6.019 5.834 -6.231 1.00 95.81 83 ASP A N 1
ATOM 628 C CA . ASP A 1 83 ? 7.281 6.581 -6.236 1.00 95.81 83 ASP A CA 1
ATOM 629 C C . ASP A 1 83 ? 8.323 5.924 -5.324 1.00 95.81 83 ASP A C 1
ATOM 631 O O . ASP A 1 83 ? 9.469 5.718 -5.725 1.00 95.81 83 ASP A O 1
ATOM 635 N N . TYR A 1 84 ? 7.916 5.534 -4.112 1.00 96.50 84 TYR A N 1
ATOM 636 C CA . TYR A 1 84 ? 8.783 4.823 -3.175 1.00 96.50 84 TYR A CA 1
ATOM 637 C C . TYR A 1 84 ? 9.305 3.509 -3.768 1.00 96.50 84 TYR A C 1
ATOM 639 O O . TYR A 1 84 ? 10.500 3.242 -3.700 1.00 96.50 84 TYR A O 1
ATOM 647 N N . LEU A 1 85 ? 8.432 2.692 -4.365 1.00 94.19 85 LEU A N 1
ATOM 648 C CA . LEU A 1 85 ? 8.806 1.392 -4.927 1.00 94.19 85 LEU A CA 1
ATOM 649 C C . LEU A 1 85 ? 9.675 1.522 -6.182 1.00 94.19 85 LEU A C 1
ATOM 651 O O . LEU A 1 85 ? 10.688 0.833 -6.304 1.00 94.19 85 LEU A O 1
ATOM 655 N N . VAL A 1 86 ? 9.290 2.400 -7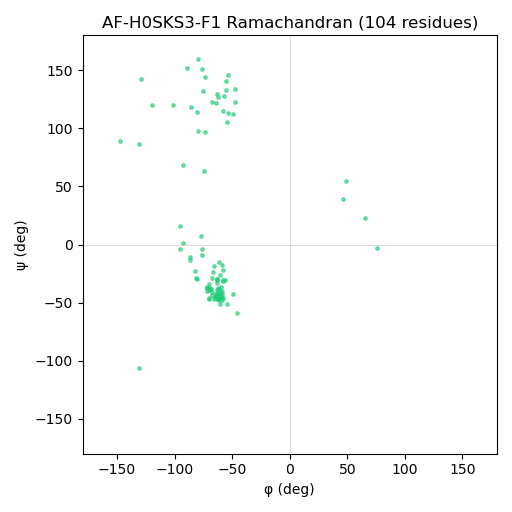.109 1.00 93.44 86 VAL A N 1
ATOM 656 C CA . VAL A 1 86 ? 10.028 2.637 -8.357 1.00 93.44 86 VAL A CA 1
ATOM 657 C C . VAL A 1 86 ? 11.381 3.289 -8.073 1.00 93.44 86 VAL A C 1
ATOM 659 O O . VAL A 1 86 ? 12.342 3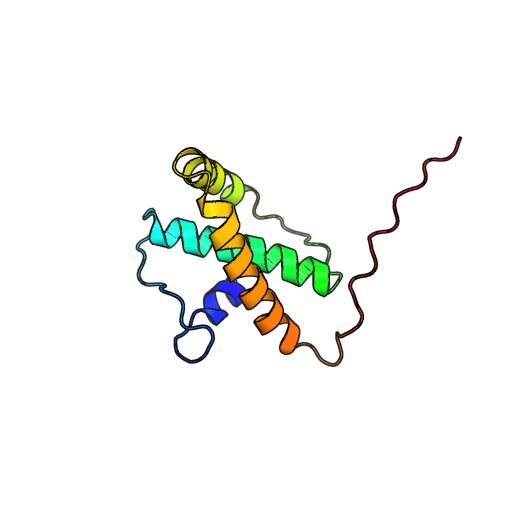.004 -8.780 1.00 93.44 86 VAL A O 1
ATOM 662 N N . GLY A 1 87 ? 11.508 4.064 -6.991 1.00 93.19 87 GLY A N 1
ATOM 663 C CA . GLY A 1 87 ? 12.779 4.640 -6.546 1.00 93.19 87 GLY A CA 1
ATOM 664 C C . GLY A 1 87 ? 13.882 3.618 -6.235 1.00 93.19 87 GLY A C 1
ATOM 665 O O . GLY A 1 87 ? 15.054 3.986 -6.211 1.00 93.19 87 GLY A O 1
ATOM 666 N N . PHE A 1 88 ? 13.546 2.337 -6.041 1.00 90.88 88 PHE A N 1
ATOM 667 C CA . PHE A 1 88 ? 14.534 1.259 -5.890 1.00 90.88 88 PHE A CA 1
ATOM 668 C C . PHE A 1 88 ? 14.996 0.651 -7.223 1.00 90.88 88 PHE A C 1
ATOM 670 O O . PHE A 1 88 ? 15.946 -0.135 -7.232 1.00 90.88 88 PHE A O 1
ATOM 677 N N . ALA A 1 89 ? 14.343 0.968 -8.344 1.00 84.62 89 ALA A N 1
ATOM 678 C CA . ALA A 1 89 ? 14.728 0.451 -9.649 1.00 84.62 89 ALA A CA 1
ATOM 679 C C . ALA A 1 89 ? 15.996 1.167 -10.163 1.00 84.62 89 ALA A C 1
ATOM 681 O O . ALA A 1 89 ? 16.061 2.399 -10.150 1.00 84.62 89 ALA A O 1
ATOM 682 N N . PRO A 1 90 ? 17.015 0.434 -10.648 1.00 72.50 90 PRO A N 1
ATOM 683 C CA . PRO A 1 90 ? 18.227 1.047 -11.182 1.00 72.50 90 PRO A CA 1
ATOM 684 C C . PRO A 1 90 ? 17.913 1.878 -12.441 1.00 72.50 90 PRO A C 1
ATOM 686 O O . PRO A 1 90 ? 17.391 1.350 -13.418 1.00 72.50 90 PRO A O 1
ATOM 689 N N . ASN A 1 91 ? 18.236 3.178 -12.412 1.00 63.16 91 ASN A N 1
ATOM 690 C CA . ASN A 1 91 ? 18.125 4.147 -13.519 1.00 63.16 91 ASN A CA 1
ATOM 691 C C . ASN A 1 91 ? 16.805 4.135 -14.323 1.00 63.16 91 ASN A C 1
ATOM 693 O O . ASN A 1 91 ? 16.813 4.362 -15.532 1.00 63.16 91 ASN A O 1
ATOM 697 N N . ALA A 1 92 ? 15.658 3.950 -13.670 1.00 54.41 92 ALA A N 1
ATOM 698 C CA . ALA A 1 92 ? 14.352 4.167 -14.294 1.00 54.41 92 ALA A CA 1
ATOM 699 C C . ALA A 1 92 ? 13.858 5.603 -14.038 1.00 54.41 92 ALA A C 1
ATOM 701 O O . ALA A 1 92 ? 12.902 5.817 -13.301 1.00 54.41 92 ALA A O 1
ATOM 702 N N . VAL A 1 93 ? 14.519 6.608 -14.623 1.00 46.72 93 VAL A N 1
ATOM 703 C CA . VAL A 1 93 ? 13.964 7.972 -14.688 1.00 46.72 93 VAL A CA 1
ATOM 704 C C . VAL A 1 93 ? 14.076 8.500 -16.114 1.00 46.72 93 VAL A C 1
ATOM 706 O O . VAL A 1 93 ? 15.023 9.184 -16.490 1.00 46.72 93 VAL A O 1
ATOM 709 N N . GLY A 1 94 ? 13.067 8.171 -16.912 1.00 47.59 94 GLY A N 1
ATOM 710 C CA . GLY A 1 94 ? 12.613 8.975 -18.039 1.00 47.59 94 GLY A CA 1
ATOM 711 C C . GLY A 1 94 ? 11.099 9.147 -17.887 1.00 47.59 94 GLY A C 1
ATOM 712 O O . GLY A 1 94 ? 10.451 8.212 -17.411 1.00 47.59 94 GLY A O 1
ATOM 713 N N . PRO A 1 95 ? 10.520 10.317 -18.213 1.00 44.16 95 PRO A N 1
ATOM 714 C CA . PRO A 1 95 ? 9.084 10.534 -18.065 1.00 44.16 95 PRO A CA 1
ATOM 715 C C . PRO A 1 95 ? 8.315 9.461 -18.840 1.00 44.16 95 PRO A C 1
ATOM 717 O O . PRO A 1 95 ? 8.724 9.084 -19.940 1.00 44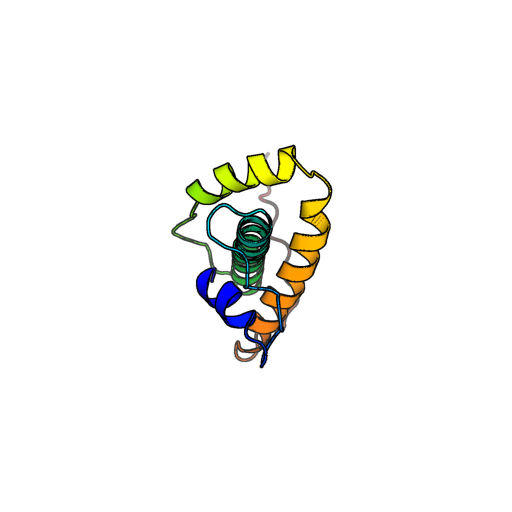.16 95 PRO A O 1
ATOM 720 N N . ALA A 1 96 ? 7.212 8.981 -18.257 1.00 47.91 96 ALA A N 1
ATOM 721 C CA . ALA A 1 96 ? 6.318 8.025 -18.895 1.00 47.91 96 ALA A CA 1
ATOM 722 C C . ALA A 1 96 ? 5.970 8.521 -20.305 1.00 47.91 96 ALA A C 1
ATOM 724 O O . ALA A 1 96 ? 5.317 9.556 -20.465 1.00 47.91 96 ALA A O 1
ATOM 725 N N . GLN A 1 97 ? 6.444 7.812 -21.333 1.00 41.28 97 GLN A N 1
ATOM 726 C CA . GLN A 1 97 ? 6.007 8.083 -22.694 1.00 41.28 97 GLN A CA 1
ATOM 727 C C . GLN A 1 97 ? 4.504 7.805 -22.747 1.00 41.28 97 GLN A C 1
ATOM 729 O O . GLN A 1 97 ? 4.077 6.726 -22.326 1.00 41.28 97 GLN A O 1
ATOM 734 N N . PRO A 1 98 ? 3.685 8.759 -23.224 1.00 39.81 98 PRO A N 1
ATOM 735 C CA . PRO A 1 98 ? 2.272 8.496 -23.412 1.00 39.81 98 PRO A CA 1
ATOM 736 C C . PRO A 1 98 ? 2.151 7.298 -24.351 1.00 39.81 98 PRO A C 1
ATOM 738 O O . PRO A 1 98 ? 2.786 7.272 -25.409 1.00 39.81 98 PRO A O 1
ATOM 741 N N . ALA A 1 99 ? 1.376 6.296 -23.927 1.00 49.00 99 ALA A N 1
ATOM 742 C CA . ALA A 1 99 ? 1.060 5.136 -24.745 1.00 49.00 99 ALA A CA 1
ATOM 743 C C . ALA A 1 99 ? 0.642 5.634 -26.132 1.00 49.00 99 ALA A C 1
ATOM 745 O O . ALA A 1 99 ? -0.250 6.481 -26.239 1.00 49.00 99 ALA A O 1
ATOM 746 N N . ALA A 1 100 ? 1.345 5.176 -27.170 1.00 43.03 100 ALA A N 1
ATOM 747 C CA . ALA A 1 100 ? 1.075 5.581 -28.537 1.00 43.03 100 ALA A CA 1
ATOM 748 C C . ALA A 1 100 ? -0.408 5.328 -28.822 1.00 43.03 100 ALA A C 1
ATOM 750 O O . ALA A 1 100 ? -0.864 4.186 -28.794 1.00 43.03 100 ALA A O 1
ATOM 751 N N . ALA A 1 101 ? -1.160 6.412 -29.024 1.00 45.41 101 ALA A N 1
ATOM 752 C CA . ALA A 1 101 ? -2.541 6.334 -29.450 1.00 45.41 101 ALA A CA 1
ATOM 753 C C . ALA A 1 101 ? -2.561 5.560 -30.767 1.00 45.41 101 ALA A C 1
ATOM 755 O O . ALA A 1 101 ? -1.97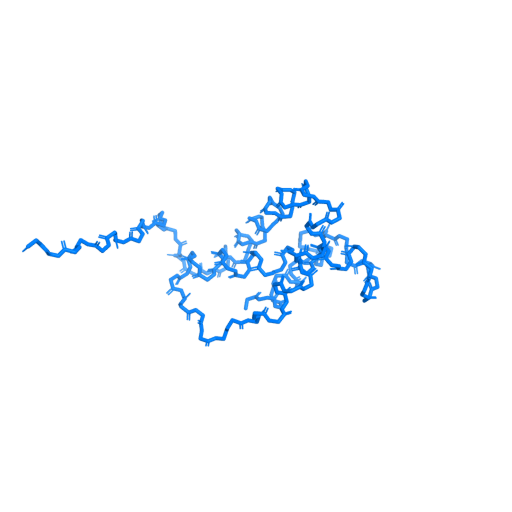0 5.998 -31.758 1.00 45.41 101 ALA A O 1
ATOM 756 N N . ASP A 1 102 ? -3.190 4.392 -30.726 1.00 44.81 102 ASP A N 1
ATOM 757 C CA . ASP A 1 102 ? -3.400 3.520 -31.867 1.00 44.81 102 ASP A CA 1
ATOM 758 C C . ASP A 1 102 ? -4.104 4.329 -32.965 1.00 44.81 102 ASP A C 1
ATOM 760 O O . ASP A 1 102 ? -5.271 4.713 -32.844 1.00 44.81 102 ASP A O 1
ATOM 764 N N . ARG A 1 103 ? -3.352 4.707 -34.005 1.00 43.50 103 ARG A N 1
ATOM 765 C CA . ARG A 1 103 ? -3.918 5.357 -35.185 1.00 43.50 103 ARG A CA 1
ATOM 766 C C . ARG A 1 103 ? -4.516 4.257 -36.047 1.00 43.50 103 ARG A C 1
ATOM 768 O O . ARG A 1 103 ? -3.803 3.619 -36.816 1.00 43.50 103 ARG A O 1
ATOM 775 N N . ALA A 1 104 ? -5.826 4.075 -35.924 1.00 42.69 104 ALA A N 1
ATOM 776 C CA . ALA A 1 104 ? -6.604 3.284 -36.866 1.00 42.69 104 ALA A CA 1
ATOM 777 C C . ALA A 1 104 ? -6.401 3.820 -38.304 1.00 42.69 104 ALA A C 1
ATOM 779 O O . ALA A 1 104 ? -6.458 5.041 -38.501 1.00 42.69 104 ALA A O 1
ATOM 780 N N . PRO A 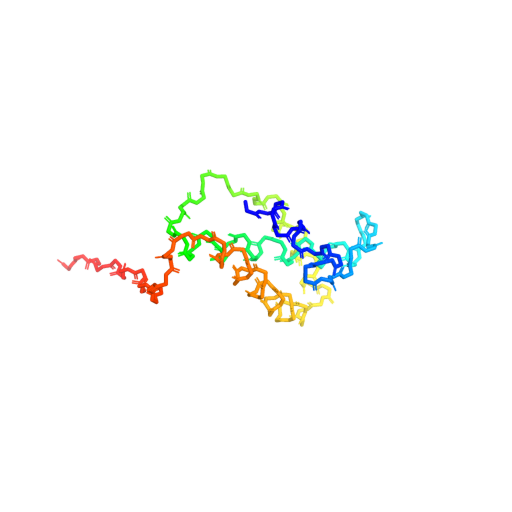1 105 ? -6.145 2.957 -39.305 1.00 55.91 105 PRO A N 1
ATOM 781 C CA . PRO A 1 105 ? -6.037 3.387 -40.693 1.00 55.91 105 PRO A CA 1
ATOM 782 C C . PRO A 1 105 ? -7.420 3.726 -41.274 1.00 55.91 105 PRO A C 1
ATOM 784 O O . PRO A 1 105 ? -8.415 3.084 -40.933 1.00 55.91 105 PRO A O 1
ATOM 787 N N . ALA A 1 106 ? -7.443 4.754 -42.128 1.00 56.69 106 ALA A N 1
ATOM 788 C CA . ALA A 1 106 ? -8.590 5.189 -42.928 1.00 56.69 106 ALA A CA 1
ATOM 789 C C . ALA A 1 106 ? -8.740 4.363 -44.213 1.00 56.69 106 ALA A C 1
ATOM 791 O O . ALA A 1 106 ? -7.700 3.879 -44.719 1.00 56.69 106 ALA A O 1
#

Foldseek 3Di:
DLVLLVVQCDCVHVVHPPVDDPPDLSPLLSSLLRVLLVVLLCLLVVHDDPDDCVVSVVVVVVSCVVPVPSNVVSNVSSVVSNCRVCVPPPPSDDPRDPDPDPDDDD

Sequence (106 aa):
MHELAHASGHPSRLDRDLSGRFGSRKYAFEELIAEIAAAFSCAALGIVPTVRHADYVGVWLDVLREDNRAIVPAASQASRVADYLVGFAPNAVGPAQPAAADRAPA

Secondary structure (DSSP, 8-state):
-HHHHHHTTSTTTT-----PPTTSHHHHHHHHHHHHHHHHHHHHTT---S---HHHHHHHHHHHHH-TTTHHHHHHHHHHHHHHHHTTSTT--S--PPP-------